Protein AF-A0A6P0RH23-F1 (afdb_monomer_lite)

pLDDT: mean 89.67, std 12.45, range [39.62, 98.75]

Secondary structure (DSSP, 8-state):
-HHHHT-TTS-HHHHHHHHHHHHHHHHHHHHHHHHTT-HHHHHHHHHHHGGG----THHHHHHHHHHHHHHHHHTTPPP-HHHHHHSHHHHHHHHHHHHHHHHHHHHTT--

Structure (mmCIF, N/CA/C/O backbone):
data_AF-A0A6P0RH23-F1
#
_entry.id   AF-A0A6P0RH23-F1
#
loop_
_atom_site.group_PDB
_atom_site.id
_atom_site.type_symbol
_atom_site.label_atom_id
_atom_site.label_alt_id
_atom_site.label_comp_id
_atom_site.label_asym_id
_atom_site.label_entity_id
_atom_site.label_seq_id
_atom_site.pdbx_PDB_ins_code
_atom_site.Cartn_x
_atom_site.Cartn_y
_atom_site.Cartn_z
_atom_site.occupancy
_atom_site.B_iso_or_equiv
_atom_site.auth_seq_id
_atom_site.auth_comp_id
_atom_site.auth_asym_id
_atom_site.auth_atom_id
_atom_site.pdbx_PDB_model_num
ATOM 1 N N . LEU A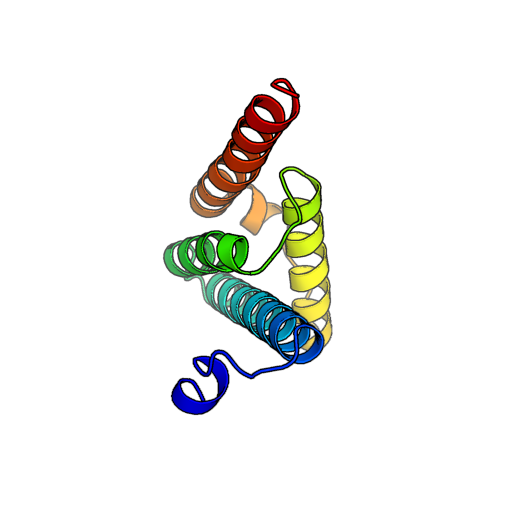 1 1 ? -23.543 -8.918 4.661 1.00 62.12 1 LEU A N 1
ATOM 2 C CA . LEU A 1 1 ? -22.345 -8.552 5.443 1.00 62.12 1 LEU A CA 1
ATOM 3 C C . LEU A 1 1 ? -22.386 -7.073 5.814 1.00 62.12 1 LEU A C 1
ATOM 5 O O . LEU A 1 1 ? -22.493 -6.788 6.993 1.00 62.12 1 LEU A O 1
ATOM 9 N N . GLU A 1 2 ? -22.467 -6.165 4.837 1.00 68.00 2 GLU A N 1
ATOM 10 C CA . GLU A 1 2 ? -22.601 -4.709 5.068 1.00 68.00 2 GLU A CA 1
ATOM 11 C C . GLU A 1 2 ? -23.734 -4.336 6.049 1.00 68.00 2 GLU A C 1
ATOM 13 O O . GLU A 1 2 ? -23.511 -3.635 7.027 1.00 68.00 2 GLU A O 1
ATOM 18 N N . ASN A 1 3 ? -24.930 -4.917 5.888 1.00 71.25 3 ASN A N 1
ATOM 19 C CA . ASN A 1 3 ? -26.062 -4.672 6.800 1.00 71.25 3 ASN A CA 1
ATOM 20 C C . ASN A 1 3 ? -25.844 -5.185 8.236 1.00 71.25 3 ASN A C 1
ATOM 22 O O . ASN A 1 3 ? -26.499 -4.712 9.158 1.00 71.25 3 ASN A O 1
ATOM 26 N N . PHE A 1 4 ? -24.977 -6.186 8.427 1.00 71.44 4 PHE A N 1
ATOM 27 C CA . PHE A 1 4 ? -24.623 -6.668 9.763 1.00 71.44 4 PHE A CA 1
ATOM 28 C C . PHE A 1 4 ? -23.658 -5.687 10.422 1.00 71.44 4 PHE A C 1
ATOM 30 O O . PHE A 1 4 ? -23.891 -5.332 11.567 1.00 71.44 4 PHE A O 1
ATOM 37 N N . LEU A 1 5 ? -22.659 -5.215 9.669 1.00 66.25 5 LEU A N 1
ATOM 38 C CA . LEU A 1 5 ? -21.573 -4.334 10.111 1.00 66.25 5 LEU A CA 1
ATOM 39 C C . LEU A 1 5 ? -22.020 -2.884 10.367 1.00 66.25 5 LEU A C 1
ATOM 41 O O . LEU A 1 5 ? -21.484 -2.209 11.239 1.00 66.25 5 LEU A O 1
ATOM 45 N N . ALA A 1 6 ? -23.088 -2.438 9.702 1.00 72.12 6 ALA A N 1
ATOM 46 C CA . ALA A 1 6 ? -23.698 -1.125 9.919 1.00 72.12 6 ALA A CA 1
ATOM 47 C C . ALA A 1 6 ? -24.500 -1.003 11.232 1.00 72.12 6 ALA A C 1
ATOM 49 O O . ALA A 1 6 ? -25.051 0.062 11.524 1.00 72.12 6 ALA A O 1
ATOM 50 N N . ARG A 1 7 ? -24.628 -2.081 12.017 1.00 79.06 7 ARG A N 1
ATOM 51 C CA . ARG A 1 7 ? -25.413 -2.042 13.250 1.00 79.06 7 ARG A CA 1
ATOM 52 C C . ARG A 1 7 ? -24.656 -1.313 14.374 1.00 79.06 7 ARG A C 1
ATOM 54 O O . ARG A 1 7 ? -23.510 -1.658 14.666 1.00 79.06 7 ARG A O 1
ATOM 61 N N . PRO A 1 8 ? -25.300 -0.363 15.077 1.00 74.00 8 PRO A N 1
ATOM 62 C CA . PRO A 1 8 ? -24.646 0.415 16.131 1.00 74.00 8 PRO A CA 1
ATOM 63 C C . PRO A 1 8 ? -24.297 -0.414 17.379 1.00 74.00 8 PRO A C 1
ATOM 65 O O . PRO A 1 8 ? -23.467 0.013 18.177 1.00 74.00 8 PRO A O 1
ATOM 68 N N . ASP A 1 9 ? -24.895 -1.597 17.552 1.00 84.25 9 ASP A N 1
ATOM 69 C CA . ASP A 1 9 ? -24.680 -2.491 18.697 1.00 84.25 9 ASP A CA 1
ATOM 70 C C . ASP A 1 9 ? -23.509 -3.470 18.520 1.00 84.25 9 ASP A C 1
ATOM 72 O O . ASP A 1 9 ? -23.280 -4.331 19.371 1.00 84.25 9 ASP A O 1
ATOM 76 N N . ILE A 1 10 ? -22.734 -3.344 17.439 1.00 81.31 10 ILE A N 1
ATOM 77 C CA . ILE A 1 10 ? -21.552 -4.181 17.246 1.00 81.31 10 ILE A CA 1
ATOM 78 C C . ILE A 1 10 ? -20.473 -3.837 18.285 1.00 81.31 10 ILE A C 1
ATOM 80 O O . ILE A 1 10 ? -20.181 -2.656 18.502 1.00 81.31 10 ILE A O 1
ATOM 84 N N . PRO A 1 11 ? -19.834 -4.841 18.914 1.00 88.56 11 PRO A N 1
ATOM 85 C CA . PRO A 1 11 ? -18.700 -4.607 19.796 1.00 88.56 11 PRO A CA 1
ATOM 86 C C . PRO A 1 11 ? -17.531 -3.943 19.066 1.00 88.56 11 PRO A C 1
ATOM 88 O O . PRO A 1 11 ? -17.184 -4.329 17.953 1.00 88.56 11 PRO A O 1
ATOM 91 N N . GLU A 1 12 ? -16.845 -3.020 19.735 1.00 86.00 12 GLU A N 1
ATOM 92 C CA . GLU A 1 12 ? -15.707 -2.282 19.168 1.00 86.00 12 GLU A CA 1
ATOM 93 C C . GLU A 1 12 ? -14.621 -3.190 18.573 1.00 86.00 12 GLU A C 1
ATOM 95 O O . GLU A 1 12 ? -14.114 -2.947 17.484 1.00 86.00 12 GLU A O 1
ATOM 100 N N . LYS A 1 13 ? -14.337 -4.314 19.235 1.00 88.31 13 LYS A N 1
ATOM 101 C CA . LYS A 1 13 ? -13.379 -5.309 18.744 1.00 88.31 13 LYS A CA 1
ATOM 102 C C . LYS A 1 13 ? -13.753 -5.880 17.369 1.00 88.31 13 LYS A C 1
ATOM 104 O O . LYS A 1 13 ? -12.871 -6.192 16.581 1.00 88.31 13 LYS A O 1
ATOM 109 N N . ILE A 1 14 ? -15.044 -6.041 17.082 1.00 88.19 14 ILE A N 1
ATOM 110 C CA . ILE A 1 14 ? -15.513 -6.545 15.785 1.00 88.19 14 ILE A CA 1
ATOM 111 C C . ILE A 1 14 ? -15.349 -5.472 14.702 1.00 88.19 14 ILE A C 1
ATOM 113 O O . ILE A 1 14 ? -14.952 -5.820 13.595 1.00 88.19 14 ILE A O 1
ATOM 117 N N . ARG A 1 15 ? -15.565 -4.188 15.027 1.00 85.38 15 ARG A N 1
ATOM 118 C CA . ARG A 1 15 ? -15.270 -3.074 14.107 1.00 85.38 15 ARG A CA 1
ATOM 119 C C . ARG A 1 15 ? -13.786 -3.004 13.755 1.00 85.38 15 ARG A C 1
ATOM 121 O O . ARG A 1 15 ? -13.448 -2.917 12.585 1.00 85.38 15 ARG A O 1
ATOM 128 N N . GLN A 1 16 ? -12.904 -3.146 14.741 1.00 89.00 16 GLN A N 1
ATOM 129 C CA . GLN A 1 16 ? -11.455 -3.159 14.504 1.00 89.00 16 GLN A CA 1
ATOM 130 C C . GLN A 1 16 ? -11.026 -4.316 13.591 1.00 89.00 16 GLN A C 1
ATOM 132 O O . GLN A 1 16 ? -10.219 -4.126 12.686 1.00 89.00 16 GLN A O 1
ATOM 137 N N . ILE A 1 17 ? -11.600 -5.509 13.790 1.00 91.06 17 ILE A N 1
ATOM 138 C CA . ILE A 1 17 ? -11.356 -6.663 12.911 1.00 91.06 17 ILE A CA 1
ATOM 139 C C . ILE A 1 17 ? -11.857 -6.378 11.489 1.00 91.06 17 ILE A C 1
ATOM 141 O O . ILE A 1 17 ? -11.189 -6.724 10.519 1.00 91.06 17 ILE A O 1
ATOM 145 N N . GLU A 1 18 ? -13.027 -5.756 11.344 1.00 90.56 18 GLU A N 1
ATOM 146 C CA . GLU A 1 18 ? -13.548 -5.362 10.036 1.00 90.56 18 GLU A CA 1
ATOM 147 C C . GLU A 1 18 ? -12.624 -4.365 9.329 1.00 90.56 18 GLU A C 1
ATOM 149 O O . GLU A 1 18 ? -12.291 -4.580 8.163 1.00 90.56 18 GLU A O 1
ATOM 154 N N . GLU A 1 19 ? -12.205 -3.300 10.014 1.00 91.88 19 GLU A N 1
ATOM 155 C CA . GLU A 1 19 ? -11.274 -2.303 9.479 1.00 91.88 19 GLU A CA 1
ATOM 156 C C . GLU A 1 19 ? -9.971 -2.969 9.027 1.00 91.88 19 GLU A C 1
ATOM 158 O O . GLU A 1 19 ? -9.528 -2.754 7.900 1.00 91.88 19 GLU A O 1
ATOM 163 N N . GLU A 1 20 ? -9.416 -3.871 9.840 1.00 93.56 20 GLU A N 1
ATOM 164 C CA . GLU A 1 20 ? -8.211 -4.625 9.495 1.00 93.56 20 GLU A CA 1
ATOM 165 C C . GLU A 1 20 ? -8.412 -5.506 8.250 1.00 93.56 20 GLU A C 1
ATOM 167 O O . GLU A 1 20 ? -7.550 -5.533 7.363 1.00 93.56 20 GLU A O 1
ATOM 172 N N . ILE A 1 21 ? -9.549 -6.202 8.143 1.00 94.69 21 ILE A N 1
ATOM 173 C CA . ILE A 1 21 ? -9.884 -7.028 6.974 1.00 94.69 21 ILE A CA 1
ATOM 174 C C . ILE A 1 21 ? -10.034 -6.156 5.725 1.00 94.69 21 ILE A C 1
ATOM 176 O O . ILE A 1 21 ? -9.476 -6.494 4.676 1.00 94.69 21 ILE A O 1
ATOM 180 N N . ARG A 1 22 ? -10.767 -5.039 5.811 1.00 95.75 22 ARG A N 1
ATOM 181 C CA . ARG A 1 22 ? -10.972 -4.116 4.683 1.00 95.75 22 ARG A CA 1
ATOM 182 C C . ARG A 1 22 ? -9.652 -3.507 4.236 1.00 95.75 22 ARG A C 1
ATOM 184 O O . ARG A 1 22 ? -9.356 -3.524 3.042 1.00 95.75 22 ARG A O 1
ATOM 191 N N . TYR A 1 23 ? -8.830 -3.066 5.183 1.00 97.31 23 TYR A N 1
ATOM 192 C CA . TYR A 1 23 ? -7.496 -2.545 4.922 1.00 97.31 23 TYR A CA 1
ATOM 193 C C . TYR A 1 23 ? -6.642 -3.551 4.140 1.00 97.31 23 TYR A C 1
ATOM 195 O O . TYR A 1 23 ? -6.200 -3.253 3.030 1.00 97.31 23 TYR A O 1
ATOM 203 N N . HIS A 1 24 ? -6.467 -4.772 4.656 1.00 97.50 24 HIS A N 1
ATOM 204 C CA . HIS A 1 24 ? -5.648 -5.791 3.990 1.00 97.50 24 HIS A CA 1
ATOM 205 C C . HIS A 1 24 ? -6.226 -6.232 2.641 1.00 97.50 24 HIS A C 1
ATOM 207 O O . HIS A 1 24 ? -5.465 -6.474 1.702 1.00 97.50 24 HIS A O 1
ATOM 213 N N . THR A 1 25 ? -7.555 -6.293 2.514 1.00 98.12 25 THR A N 1
ATOM 214 C CA . THR A 1 25 ? -8.226 -6.603 1.244 1.00 98.12 25 THR A CA 1
ATOM 215 C C . THR A 1 25 ? -7.902 -5.547 0.191 1.00 98.12 25 THR A C 1
ATOM 217 O O . THR A 1 25 ? -7.5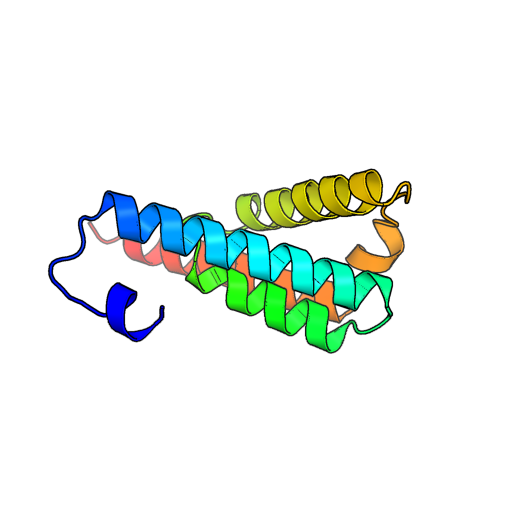03 -5.893 -0.920 1.00 98.12 25 THR A O 1
ATOM 220 N N . LEU A 1 26 ? -7.995 -4.261 0.539 1.00 98.62 26 LEU A N 1
ATOM 221 C CA . LEU A 1 26 ? -7.657 -3.164 -0.370 1.00 98.62 26 LEU A CA 1
ATOM 222 C C . LEU A 1 26 ? -6.183 -3.199 -0.783 1.00 98.62 26 LEU A C 1
ATOM 224 O O . LEU A 1 26 ? -5.885 -2.997 -1.958 1.00 98.62 26 LEU A O 1
ATOM 228 N N . LEU A 1 27 ? -5.262 -3.526 0.132 1.00 98.50 27 LEU A N 1
ATOM 229 C CA . LEU A 1 27 ? -3.850 -3.691 -0.227 1.00 98.50 27 LEU A CA 1
ATOM 230 C C . LEU A 1 27 ? -3.628 -4.857 -1.190 1.00 98.50 27 LEU A C 1
ATOM 232 O O . LEU A 1 27 ? -2.830 -4.738 -2.119 1.00 98.50 27 LEU A O 1
ATOM 236 N N . TRP A 1 28 ? -4.325 -5.974 -0.986 1.00 98.38 28 TRP A N 1
ATOM 237 C CA . TRP A 1 28 ? -4.237 -7.121 -1.882 1.00 98.38 28 TRP A CA 1
ATOM 238 C C . TRP A 1 28 ? -4.749 -6.778 -3.286 1.00 98.38 28 TRP A C 1
ATOM 240 O O . TRP A 1 28 ? -4.081 -7.092 -4.274 1.00 98.38 28 TRP A O 1
ATOM 250 N N . ILE A 1 29 ? -5.881 -6.069 -3.388 1.00 98.56 29 ILE A N 1
ATOM 251 C CA . ILE A 1 29 ? -6.421 -5.604 -4.674 1.00 98.56 29 ILE A CA 1
ATOM 252 C C . ILE A 1 29 ? -5.465 -4.597 -5.324 1.00 98.56 29 ILE A C 1
ATOM 254 O O . ILE A 1 29 ? -5.161 -4.728 -6.509 1.00 98.56 29 ILE A O 1
ATOM 258 N N . ALA A 1 30 ? -4.937 -3.636 -4.560 1.00 98.56 30 ALA A N 1
ATOM 259 C CA . ALA A 1 30 ? -3.989 -2.645 -5.060 1.00 98.56 30 ALA A CA 1
ATOM 260 C C . ALA A 1 30 ? -2.726 -3.300 -5.637 1.00 98.56 30 ALA A C 1
ATOM 262 O O . ALA A 1 30 ? -2.279 -2.944 -6.728 1.00 98.56 30 ALA A O 1
ATOM 263 N N . TRP A 1 31 ? -2.173 -4.286 -4.929 1.00 98.25 31 TRP A N 1
ATOM 264 C CA . TRP A 1 31 ? -1.031 -5.052 -5.409 1.00 98.25 31 TRP A CA 1
ATOM 265 C C . TRP A 1 31 ? -1.372 -5.872 -6.659 1.00 98.25 31 TRP A C 1
ATOM 267 O O . TRP A 1 31 ? -0.595 -5.889 -7.609 1.00 98.25 31 TRP A O 1
ATOM 277 N N . SER A 1 32 ? -2.540 -6.519 -6.694 1.00 97.94 32 SER A N 1
ATOM 278 C CA . SER A 1 32 ? -2.991 -7.286 -7.862 1.00 97.94 32 SER A CA 1
ATOM 279 C C . SER A 1 32 ? -3.158 -6.397 -9.103 1.00 97.94 32 SER A C 1
ATOM 281 O O . SER A 1 32 ? -2.754 -6.777 -10.206 1.00 97.94 32 SER A O 1
ATOM 283 N N . ALA A 1 33 ? -3.691 -5.186 -8.915 1.00 98.31 33 ALA A N 1
ATOM 284 C CA . ALA A 1 33 ? -3.809 -4.170 -9.953 1.00 98.31 33 ALA A CA 1
ATOM 285 C C . ALA A 1 33 ? -2.427 -3.753 -10.475 1.00 98.31 33 ALA A C 1
ATOM 287 O O . ALA A 1 33 ? -2.193 -3.823 -11.680 1.00 98.31 33 ALA A O 1
ATOM 288 N N . TYR A 1 34 ? -1.488 -3.432 -9.577 1.00 97.94 34 TYR A N 1
ATOM 289 C CA . TYR A 1 34 ? -0.092 -3.168 -9.932 1.00 97.94 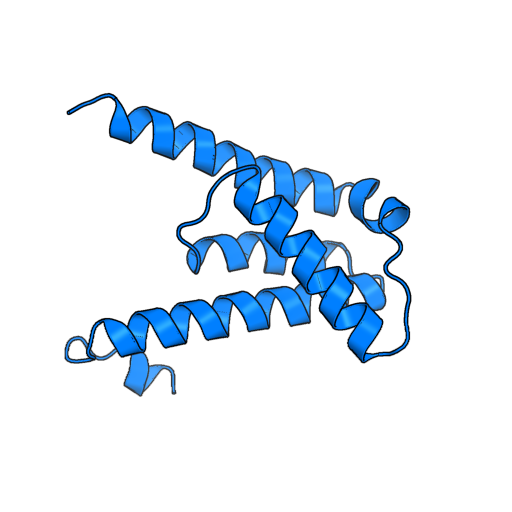34 TYR A CA 1
ATOM 290 C C . TYR A 1 34 ? 0.528 -4.312 -10.747 1.00 97.94 34 TYR A C 1
ATOM 292 O O . TYR A 1 34 ? 1.059 -4.070 -11.829 1.00 97.94 34 TYR A O 1
ATOM 300 N N . ASN A 1 35 ? 0.407 -5.554 -10.267 1.00 96.12 35 ASN A N 1
ATOM 301 C CA . ASN A 1 35 ? 0.991 -6.729 -10.920 1.00 96.12 35 ASN A CA 1
ATOM 302 C C . ASN A 1 35 ? 0.424 -6.964 -12.327 1.00 96.12 35 ASN A C 1
ATOM 304 O O . ASN A 1 35 ? 1.060 -7.586 -13.169 1.00 96.12 35 ASN A O 1
ATOM 308 N N . SER A 1 36 ? -0.781 -6.453 -12.578 1.00 96.31 36 SER A N 1
ATOM 309 C CA . SER A 1 36 ? -1.471 -6.537 -13.864 1.00 96.31 36 SER A CA 1
ATOM 310 C C . SER A 1 36 ? -1.299 -5.275 -14.727 1.00 96.31 36 SER A C 1
ATOM 312 O O . SER A 1 36 ? -1.936 -5.171 -15.770 1.00 96.31 36 SER A O 1
ATOM 314 N N . GLY A 1 37 ? -0.483 -4.301 -14.301 1.00 96.56 37 GLY A N 1
ATOM 315 C CA . GLY A 1 37 ? -0.229 -3.044 -15.022 1.00 96.56 37 GLY A CA 1
ATOM 316 C C . GLY A 1 37 ? -1.282 -1.941 -14.829 1.00 96.56 37 GLY A C 1
ATOM 317 O O . GLY A 1 37 ? -1.197 -0.891 -15.463 1.00 96.56 37 GLY A O 1
ATOM 318 N N . HIS A 1 38 ? -2.254 -2.136 -13.938 1.00 98.25 38 HIS A N 1
ATOM 319 C CA . HIS A 1 38 ? -3.356 -1.208 -13.659 1.00 98.25 38 HIS A CA 1
ATOM 320 C C . HIS A 1 38 ? -2.975 -0.217 -12.543 1.00 98.25 38 HIS A C 1
ATOM 322 O O . HIS A 1 38 ? -3.437 -0.293 -11.401 1.00 98.25 38 HIS A O 1
ATOM 328 N N . PHE A 1 39 ? -2.061 0.710 -12.849 1.00 97.69 39 PHE A N 1
ATOM 329 C CA . PHE A 1 39 ? -1.510 1.644 -11.856 1.00 97.69 39 PHE A CA 1
ATOM 330 C C . PHE A 1 39 ? -2.544 2.649 -11.317 1.00 97.69 39 PHE A C 1
ATOM 332 O O . PHE A 1 39 ? -2.452 3.070 -10.159 1.00 97.69 39 PHE A O 1
ATOM 339 N N . THR A 1 40 ? -3.538 3.038 -12.124 1.00 98.38 40 THR A N 1
ATOM 340 C CA . THR A 1 40 ? -4.579 3.988 -11.691 1.00 98.38 40 THR A CA 1
ATOM 341 C C . THR A 1 40 ? -5.448 3.378 -10.593 1.00 98.38 40 THR A C 1
ATOM 343 O O . THR A 1 40 ? -5.720 4.027 -9.581 1.00 98.38 40 THR A O 1
ATOM 346 N N . GLU A 1 41 ? -5.813 2.114 -10.761 1.00 98.56 41 GLU A N 1
ATOM 347 C CA . GLU A 1 41 ? -6.566 1.300 -9.819 1.00 98.56 41 GLU A CA 1
ATOM 348 C C . GLU A 1 41 ? -5.735 1.020 -8.567 1.00 98.56 41 GLU A C 1
ATOM 350 O O . GLU A 1 41 ? -6.233 1.214 -7.459 1.00 98.56 41 GLU A O 1
ATOM 355 N N . MET A 1 42 ? -4.446 0.675 -8.718 1.00 98.56 42 MET A N 1
ATOM 356 C CA . MET A 1 42 ? -3.519 0.559 -7.583 1.00 98.56 42 MET A CA 1
ATOM 357 C C . MET A 1 42 ? -3.585 1.814 -6.705 1.00 98.56 42 MET A C 1
ATOM 359 O O . MET A 1 42 ? -3.786 1.709 -5.496 1.00 98.56 42 MET A O 1
ATOM 363 N N . LYS A 1 43 ? -3.453 3.007 -7.297 1.00 98.56 43 LYS A N 1
ATOM 364 C CA . LYS A 1 43 ? -3.554 4.263 -6.544 1.00 98.56 43 LYS A CA 1
ATOM 365 C C . LYS A 1 43 ? -4.901 4.397 -5.845 1.00 98.56 43 LYS A C 1
ATOM 367 O O . LYS A 1 43 ? -4.904 4.729 -4.665 1.00 98.56 43 LYS A O 1
ATOM 372 N N . ALA A 1 44 ? -6.011 4.164 -6.545 1.00 98.62 44 ALA A N 1
ATOM 373 C CA . ALA A 1 44 ? -7.345 4.317 -5.968 1.00 98.62 44 ALA A CA 1
ATOM 374 C C . ALA A 1 44 ? -7.518 3.451 -4.708 1.00 98.62 44 ALA A C 1
ATOM 376 O O . ALA A 1 44 ? -7.896 3.969 -3.659 1.00 98.62 44 ALA A O 1
ATOM 377 N N . TYR A 1 45 ? -7.129 2.175 -4.771 1.00 98.75 45 TYR A N 1
ATOM 378 C CA . TYR A 1 45 ? -7.238 1.257 -3.636 1.00 98.75 45 TYR A CA 1
ATOM 379 C C . TYR A 1 45 ? -6.262 1.572 -2.495 1.00 98.75 45 TYR A C 1
ATOM 381 O O . TYR A 1 45 ? -6.630 1.458 -1.326 1.00 98.75 45 TYR A O 1
ATOM 389 N N . LEU A 1 46 ? -5.041 2.033 -2.796 1.00 98.38 46 LEU A N 1
ATOM 390 C CA . LEU A 1 46 ? -4.125 2.526 -1.760 1.00 98.38 46 LEU A CA 1
ATOM 391 C C . LEU A 1 46 ? -4.714 3.740 -1.034 1.00 98.38 46 LEU A C 1
ATOM 393 O O . LEU A 1 46 ? -4.689 3.802 0.192 1.00 98.38 46 LEU A O 1
ATOM 397 N N . GLN A 1 47 ? -5.283 4.692 -1.771 1.00 97.62 47 GLN A N 1
ATOM 398 C CA . GLN A 1 47 ? -5.914 5.873 -1.184 1.00 97.62 47 GLN A CA 1
ATOM 399 C C . GLN A 1 47 ? -7.154 5.513 -0.358 1.00 97.62 47 GLN A C 1
ATOM 401 O O . GLN A 1 47 ? -7.344 6.076 0.716 1.00 97.62 47 GLN A O 1
ATOM 406 N N . GLU A 1 48 ? -7.962 4.558 -0.817 1.00 97.88 48 GLU A N 1
ATOM 407 C CA . GLU A 1 48 ? -9.125 4.064 -0.079 1.00 97.88 48 GLU A CA 1
ATOM 408 C C . GLU A 1 48 ? -8.729 3.333 1.212 1.00 97.88 48 GLU A C 1
ATOM 410 O O . GLU A 1 48 ? -9.393 3.493 2.235 1.00 97.88 48 GLU A O 1
ATOM 415 N N . SER A 1 49 ? -7.605 2.602 1.206 1.00 98.00 49 SER A N 1
ATOM 416 C CA . SER A 1 49 ? -7.102 1.893 2.394 1.00 98.00 49 SER A CA 1
ATOM 417 C C . SER A 1 49 ? -6.842 2.827 3.582 1.00 98.00 49 SER A C 1
ATOM 419 O O . SER A 1 49 ? -6.974 2.412 4.731 1.00 98.00 49 SER A O 1
ATOM 421 N N . LEU A 1 50 ? -6.556 4.110 3.325 1.00 96.00 50 LEU A N 1
ATOM 422 C CA . LEU A 1 50 ? -6.326 5.119 4.365 1.00 96.00 50 LEU A CA 1
ATOM 423 C C . LEU A 1 50 ? -7.544 5.343 5.271 1.00 96.00 50 LEU A C 1
ATOM 425 O O . LEU A 1 50 ? -7.377 5.845 6.376 1.00 96.00 50 LEU A O 1
ATOM 429 N N . ASN A 1 51 ? -8.749 4.973 4.830 1.00 94.75 51 ASN A N 1
ATOM 430 C CA . ASN A 1 51 ? -9.968 5.100 5.631 1.00 94.75 51 ASN A CA 1
ATOM 431 C C . ASN A 1 51 ? -10.115 3.999 6.693 1.00 94.75 51 ASN A C 1
ATOM 433 O O . ASN A 1 51 ? -10.980 4.111 7.554 1.00 94.75 51 ASN A O 1
ATOM 437 N N . TYR A 1 52 ? -9.297 2.945 6.623 1.00 94.69 52 TYR A N 1
ATOM 438 C CA . TYR A 1 52 ? -9.413 1.745 7.457 1.00 94.69 52 TYR A CA 1
ATOM 439 C C . TYR A 1 52 ? -8.163 1.495 8.312 1.00 94.69 52 TYR A C 1
ATOM 441 O O . TYR A 1 52 ? -7.932 0.386 8.783 1.00 94.69 52 TYR A O 1
ATOM 449 N N . THR A 1 53 ? -7.318 2.512 8.489 1.00 92.12 53 THR A N 1
ATOM 450 C CA . THR A 1 53 ? -6.143 2.441 9.361 1.00 92.12 53 THR A CA 1
ATOM 451 C C . THR A 1 53 ? -5.978 3.725 10.161 1.00 92.12 53 THR A C 1
ATOM 453 O O . THR A 1 53 ? -6.272 4.819 9.684 1.00 92.12 53 THR A O 1
ATOM 456 N N . SER A 1 54 ? -5.480 3.590 11.390 1.00 88.69 54 SER A N 1
ATOM 457 C CA . SER A 1 54 ? -5.079 4.720 12.235 1.00 88.69 54 SER A CA 1
ATOM 458 C C . SER A 1 54 ? -3.610 5.116 12.042 1.00 88.69 54 SER A C 1
ATOM 460 O O . SER A 1 54 ? -3.159 6.129 12.588 1.00 88.69 54 SER A O 1
ATOM 462 N N . ASP A 1 55 ? -2.848 4.345 11.260 1.00 88.19 55 ASP A N 1
ATOM 463 C CA . ASP A 1 55 ? -1.488 4.717 10.900 1.00 88.19 55 ASP A CA 1
ATOM 464 C C . ASP A 1 55 ? -1.470 5.938 9.978 1.00 88.19 55 ASP A C 1
ATOM 466 O O . ASP A 1 55 ? -2.365 6.169 9.169 1.00 88.19 55 ASP A O 1
ATOM 470 N N . VAL A 1 56 ? -0.399 6.730 10.074 1.00 85.62 56 VAL A N 1
ATOM 471 C CA . VAL A 1 56 ? -0.237 7.947 9.271 1.00 85.62 56 VAL A CA 1
ATOM 472 C C . VAL A 1 56 ? 1.175 8.081 8.710 1.00 85.62 56 VAL A C 1
ATOM 474 O O . VAL A 1 56 ? 2.157 7.585 9.273 1.00 85.62 56 VAL A O 1
ATOM 477 N N . GLY A 1 57 ? 1.282 8.799 7.591 1.00 90.75 57 GLY A N 1
ATOM 478 C CA . GLY A 1 57 ? 2.554 9.204 7.005 1.00 90.75 57 GLY A CA 1
ATOM 479 C C . GLY A 1 57 ? 3.429 8.024 6.591 1.00 90.75 57 GLY A C 1
ATOM 480 O O . GLY A 1 57 ? 2.989 7.139 5.864 1.00 90.75 57 GLY A O 1
ATOM 481 N N . ILE A 1 58 ? 4.687 8.023 7.043 1.00 92.44 58 ILE A N 1
ATOM 482 C CA . ILE A 1 58 ? 5.682 7.011 6.651 1.00 92.44 58 ILE A CA 1
ATOM 483 C C . ILE A 1 58 ? 5.286 5.603 7.119 1.00 92.44 58 ILE A C 1
ATOM 485 O O . ILE A 1 58 ? 5.572 4.645 6.405 1.00 92.44 58 ILE A O 1
ATOM 489 N N . ARG A 1 59 ? 4.593 5.457 8.260 1.00 93.19 59 ARG A N 1
ATOM 490 C CA . ARG A 1 59 ? 4.198 4.131 8.773 1.00 93.19 59 ARG A CA 1
ATOM 491 C C . ARG A 1 59 ? 3.273 3.392 7.809 1.00 93.19 59 ARG A C 1
ATOM 493 O O . ARG A 1 59 ? 3.532 2.236 7.496 1.00 93.19 59 ARG A O 1
ATOM 500 N N . VAL A 1 60 ? 2.276 4.088 7.262 1.00 95.31 60 VAL A N 1
ATOM 501 C CA . VAL A 1 60 ? 1.373 3.518 6.248 1.00 95.31 60 VAL A CA 1
ATOM 502 C C . VAL A 1 60 ? 2.141 3.104 4.999 1.00 95.31 60 VAL A C 1
ATOM 504 O O . VAL A 1 60 ? 1.941 2.016 4.474 1.00 95.31 60 VAL A O 1
ATOM 507 N N . ILE A 1 61 ? 3.055 3.957 4.534 1.00 96.25 61 ILE A N 1
ATOM 508 C CA . ILE A 1 61 ? 3.810 3.707 3.302 1.00 96.25 61 ILE A CA 1
ATOM 509 C C . ILE A 1 61 ? 4.697 2.463 3.451 1.00 96.25 61 ILE A C 1
ATOM 511 O O . ILE A 1 61 ? 4.751 1.636 2.541 1.00 96.25 61 ILE A O 1
ATOM 515 N N . LEU A 1 62 ? 5.366 2.306 4.598 1.00 95.94 62 LEU A N 1
ATOM 516 C CA . LEU A 1 62 ? 6.140 1.101 4.905 1.00 95.94 62 LEU A CA 1
ATOM 517 C C . LEU A 1 62 ? 5.238 -0.134 4.958 1.00 95.94 62 LEU A C 1
ATOM 519 O O . LEU A 1 62 ? 5.567 -1.153 4.355 1.00 95.94 62 LEU A O 1
ATOM 523 N N . ASN A 1 63 ? 4.069 -0.020 5.591 1.00 97.00 63 ASN A N 1
ATOM 524 C CA . ASN A 1 63 ? 3.110 -1.114 5.674 1.00 97.00 63 ASN A CA 1
ATOM 525 C C . ASN A 1 63 ? 2.583 -1.553 4.291 1.00 97.00 63 ASN A C 1
ATOM 527 O O . ASN A 1 63 ? 2.459 -2.754 4.040 1.00 97.00 63 ASN A O 1
ATOM 531 N N . TRP A 1 64 ? 2.337 -0.618 3.367 1.00 97.94 64 TRP A N 1
ATOM 532 C CA . TRP A 1 64 ? 1.987 -0.941 1.978 1.00 97.94 64 TRP A CA 1
ATOM 533 C C . TRP A 1 64 ? 3.083 -1.770 1.300 1.00 97.94 64 TRP A C 1
ATOM 535 O O . TRP A 1 64 ? 2.794 -2.826 0.738 1.00 97.94 64 TRP A O 1
ATOM 545 N N . ILE A 1 65 ? 4.344 -1.331 1.392 1.00 97.38 65 ILE A N 1
ATOM 546 C CA . ILE A 1 65 ? 5.490 -2.032 0.786 1.00 97.38 65 ILE A CA 1
ATOM 547 C C . ILE A 1 65 ? 5.668 -3.426 1.402 1.00 97.38 65 ILE A C 1
ATOM 549 O O . ILE A 1 65 ? 5.877 -4.400 0.676 1.00 97.38 65 ILE A O 1
ATOM 553 N N . GLU A 1 66 ? 5.567 -3.545 2.726 1.00 97.00 66 GLU A N 1
ATOM 554 C CA . GLU A 1 66 ? 5.676 -4.826 3.427 1.00 97.00 66 GLU A CA 1
ATOM 555 C C . GLU A 1 66 ? 4.591 -5.812 2.993 1.00 97.00 66 GLU A C 1
ATOM 557 O O . GLU A 1 66 ? 4.887 -6.982 2.741 1.00 97.00 66 GLU A O 1
ATOM 562 N N . ASN A 1 67 ? 3.346 -5.353 2.858 1.00 98.00 67 ASN A N 1
ATOM 563 C CA . ASN A 1 67 ? 2.249 -6.187 2.378 1.00 98.00 67 ASN A CA 1
ATOM 564 C C . ASN A 1 67 ? 2.428 -6.581 0.909 1.00 98.00 67 ASN A C 1
ATOM 566 O O . ASN A 1 67 ? 2.324 -7.760 0.585 1.00 98.00 67 ASN A O 1
ATOM 570 N N . PHE A 1 68 ? 2.806 -5.652 0.030 1.00 98.00 68 PHE A N 1
ATOM 571 C CA . PHE A 1 68 ? 3.080 -5.965 -1.378 1.00 98.00 68 PHE A CA 1
ATOM 572 C C . PHE A 1 68 ? 4.216 -6.994 -1.519 1.00 98.00 68 PHE A C 1
ATOM 574 O O . PHE A 1 68 ? 4.149 -7.901 -2.354 1.00 98.00 68 PHE A O 1
ATOM 581 N N . LYS A 1 69 ? 5.241 -6.915 -0.660 1.00 97.31 69 LYS A N 1
ATOM 582 C CA . LYS A 1 69 ? 6.318 -7.911 -0.590 1.00 97.31 69 LYS A CA 1
ATOM 583 C C . LYS A 1 69 ? 5.807 -9.280 -0.128 1.00 97.31 69 LYS A C 1
ATOM 585 O O . LYS A 1 69 ? 6.214 -10.296 -0.681 1.00 97.31 69 LYS A O 1
ATOM 590 N N . LYS A 1 70 ? 4.910 -9.327 0.862 1.00 97.62 70 LYS A N 1
ATOM 591 C CA . LYS A 1 70 ? 4.275 -10.581 1.307 1.00 97.62 70 LYS A CA 1
ATOM 592 C C . LYS A 1 70 ? 3.410 -11.195 0.204 1.00 97.62 70 LYS A C 1
ATOM 594 O O . LYS A 1 70 ? 3.484 -12.400 -0.015 1.00 97.62 70 LYS A O 1
ATOM 599 N N . PHE A 1 71 ? 2.624 -10.385 -0.503 1.00 97.38 71 PHE A N 1
ATOM 600 C CA . PHE A 1 71 ? 1.726 -10.865 -1.556 1.00 97.38 71 PHE A CA 1
ATOM 601 C C . PHE A 1 71 ? 2.481 -11.401 -2.776 1.00 97.38 71 PHE A C 1
ATOM 603 O O . PHE A 1 71 ? 2.163 -12.491 -3.248 1.00 97.38 71 PHE A O 1
ATOM 610 N N . SER A 1 72 ? 3.515 -10.687 -3.231 1.00 96.31 72 SER A N 1
ATOM 611 C CA . SER A 1 72 ? 4.408 -11.159 -4.302 1.00 96.31 72 SER A CA 1
ATOM 612 C C . SER A 1 72 ? 5.105 -12.465 -3.933 1.00 96.31 72 SER A C 1
ATOM 614 O O . SER A 1 72 ? 5.011 -13.435 -4.683 1.00 96.31 72 SER A O 1
ATOM 616 N N . LEU A 1 73 ? 5.687 -12.548 -2.731 1.00 96.38 73 LEU A N 1
ATOM 617 C CA . LEU A 1 73 ? 6.301 -13.785 -2.246 1.00 96.38 73 LEU A CA 1
ATOM 618 C C . LEU A 1 73 ? 5.296 -14.948 -2.207 1.00 96.38 73 LEU A C 1
ATOM 620 O O . LEU A 1 73 ? 5.638 -16.064 -2.589 1.00 96.38 73 LEU A O 1
ATOM 624 N N . GLY A 1 74 ? 4.050 -14.685 -1.802 1.00 95.06 74 GLY A N 1
ATOM 625 C CA . GLY A 1 74 ? 2.969 -15.673 -1.803 1.00 95.06 74 GLY A CA 1
ATOM 626 C C . GLY A 1 74 ? 2.612 -16.224 -3.191 1.00 95.06 74 GLY A C 1
ATOM 627 O O . GLY A 1 74 ? 2.084 -17.33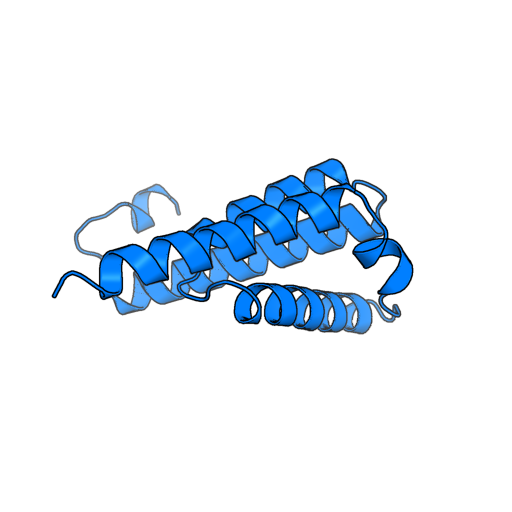0 -3.276 1.00 95.06 74 GLY A O 1
ATOM 628 N N . LYS A 1 75 ? 2.928 -15.501 -4.274 1.00 93.12 75 LYS A N 1
ATOM 629 C CA . LYS A 1 75 ? 2.810 -15.978 -5.665 1.00 93.12 75 LYS A CA 1
ATOM 630 C C . LYS A 1 75 ? 4.121 -16.514 -6.256 1.00 93.12 75 LYS A C 1
ATOM 632 O O . LYS A 1 75 ? 4.133 -16.923 -7.412 1.00 93.12 75 LYS A O 1
ATOM 637 N N . GLY A 1 76 ? 5.210 -16.542 -5.486 1.00 94.44 76 GLY A N 1
ATOM 638 C CA . GLY A 1 76 ? 6.535 -16.917 -5.990 1.00 94.44 76 GLY A CA 1
ATOM 639 C C . GLY A 1 76 ? 7.189 -15.839 -6.861 1.00 94.44 76 GLY A C 1
ATOM 640 O O . GLY A 1 76 ? 8.102 -16.137 -7.626 1.00 94.44 76 GLY A O 1
ATOM 641 N N . GLU A 1 77 ? 6.728 -14.594 -6.750 1.00 92.88 77 GLU A N 1
ATOM 642 C CA . GLU A 1 77 ? 7.225 -13.439 -7.497 1.00 92.88 77 GLU A CA 1
ATOM 643 C C . GLU A 1 77 ? 8.117 -12.558 -6.605 1.00 92.88 77 GLU A C 1
ATOM 645 O O . GLU A 1 77 ? 8.026 -12.574 -5.374 1.00 92.88 77 GLU A O 1
ATOM 650 N N . ILE A 1 78 ? 8.972 -11.743 -7.228 1.00 92.88 78 ILE A N 1
ATOM 651 C CA . ILE A 1 78 ? 9.755 -10.709 -6.540 1.00 92.88 78 ILE A CA 1
ATOM 652 C C . ILE A 1 78 ? 9.100 -9.359 -6.816 1.00 92.88 78 ILE A C 1
ATOM 654 O O . ILE A 1 78 ? 8.876 -9.002 -7.970 1.00 92.88 78 ILE A O 1
ATOM 658 N N . LEU A 1 79 ? 8.821 -8.590 -5.761 1.00 94.62 79 LEU A N 1
ATOM 659 C CA . LEU A 1 79 ? 8.312 -7.231 -5.909 1.00 94.62 79 LEU A CA 1
ATOM 660 C C . LEU A 1 79 ? 9.354 -6.328 -6.585 1.00 94.62 79 LEU A C 1
ATOM 662 O O . LEU A 1 79 ? 10.402 -6.052 -5.996 1.00 94.62 79 LEU A O 1
ATOM 666 N N . ASP A 1 80 ? 9.034 -5.796 -7.763 1.00 94.88 80 ASP A N 1
ATOM 667 C CA . ASP A 1 80 ? 9.815 -4.726 -8.383 1.00 94.88 80 ASP A CA 1
ATOM 668 C C . ASP A 1 80 ? 9.480 -3.381 -7.716 1.00 94.88 80 ASP A C 1
ATOM 670 O O . ASP A 1 80 ? 8.602 -2.611 -8.123 1.00 94.88 80 ASP A O 1
ATOM 674 N N . THR A 1 81 ? 10.203 -3.105 -6.632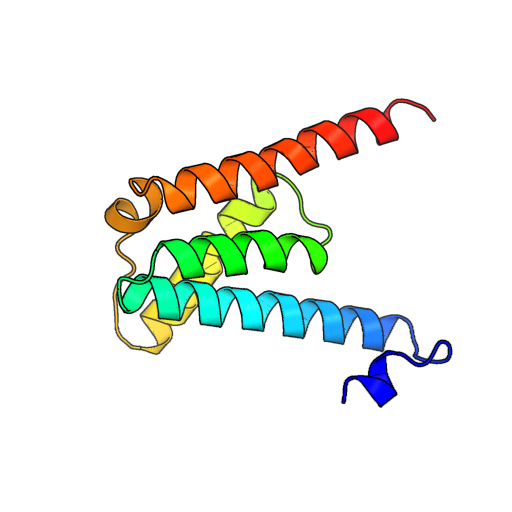 1.00 92.19 81 THR A N 1
ATOM 675 C CA . THR A 1 81 ? 10.066 -1.868 -5.861 1.00 92.19 81 THR A CA 1
ATOM 676 C C . THR A 1 81 ? 10.426 -0.631 -6.676 1.00 92.19 81 THR A C 1
ATOM 678 O O . THR A 1 81 ? 9.870 0.439 -6.420 1.00 92.19 81 THR A O 1
ATOM 681 N N . TYR A 1 82 ? 11.311 -0.746 -7.669 1.00 94.25 82 TYR A N 1
ATOM 682 C CA . TYR A 1 82 ? 11.682 0.375 -8.528 1.00 94.25 82 TYR A CA 1
ATOM 683 C C . TYR A 1 82 ? 10.512 0.775 -9.431 1.00 94.25 82 TYR A C 1
ATOM 685 O O . TYR A 1 82 ? 10.145 1.952 -9.478 1.00 94.25 82 TYR A O 1
ATOM 693 N N . SER A 1 83 ? 9.867 -0.196 -10.079 1.00 93.06 83 SER A N 1
ATOM 694 C CA . SER A 1 83 ? 8.690 0.037 -10.924 1.00 93.06 83 SER A CA 1
ATOM 695 C C . SER A 1 83 ? 7.543 0.700 -10.150 1.00 93.06 83 SER A C 1
ATOM 697 O O . SER A 1 83 ? 7.029 1.740 -10.569 1.00 93.06 83 SER A O 1
ATOM 699 N N . ILE A 1 84 ? 7.215 0.203 -8.950 1.00 94.00 84 ILE A N 1
ATOM 700 C CA . ILE A 1 84 ? 6.190 0.833 -8.098 1.00 94.00 84 ILE A CA 1
ATOM 701 C C . ILE A 1 84 ? 6.578 2.262 -7.741 1.00 94.00 84 ILE A C 1
ATOM 703 O O . ILE A 1 84 ? 5.814 3.197 -7.987 1.00 94.00 84 ILE A O 1
ATOM 707 N N . THR A 1 85 ? 7.758 2.441 -7.143 1.00 94.19 85 THR A N 1
ATOM 708 C CA . THR A 1 85 ? 8.128 3.721 -6.523 1.00 94.19 85 THR A CA 1
ATOM 709 C C . THR A 1 85 ? 8.413 4.824 -7.541 1.00 94.19 85 THR A C 1
ATOM 711 O O . THR A 1 85 ? 8.287 6.013 -7.225 1.00 94.19 85 THR A O 1
ATOM 714 N N . SER A 1 86 ? 8.748 4.449 -8.776 1.00 95.00 86 SER A N 1
ATOM 715 C CA . SER A 1 86 ? 8.947 5.381 -9.883 1.00 95.00 86 SER A CA 1
ATOM 716 C C . SER A 1 86 ? 7.635 5.872 -10.512 1.00 95.00 86 SER A C 1
ATOM 718 O O . SER A 1 86 ? 7.623 7.002 -11.020 1.00 95.00 86 SER A O 1
ATOM 720 N N . SER A 1 87 ? 6.536 5.112 -10.404 1.00 97.38 87 SER A N 1
ATOM 721 C CA . SER A 1 87 ? 5.225 5.467 -10.972 1.00 97.38 87 SER A CA 1
ATOM 722 C C . SER A 1 87 ? 4.657 6.780 -10.411 1.00 97.38 87 SER A C 1
ATOM 724 O O . SER A 1 87 ? 4.895 7.167 -9.257 1.00 97.38 87 SER A O 1
ATOM 726 N N . ILE A 1 88 ? 3.903 7.512 -11.238 1.00 98.00 88 ILE A N 1
ATOM 727 C CA . ILE A 1 88 ? 3.272 8.769 -10.810 1.00 98.00 88 ILE A CA 1
ATOM 728 C C . ILE A 1 88 ? 2.114 8.500 -9.844 1.00 98.00 88 ILE A C 1
ATOM 730 O O . ILE A 1 88 ? 1.890 9.273 -8.912 1.00 98.00 88 ILE A O 1
ATOM 734 N N . GLU A 1 89 ? 1.439 7.374 -10.020 1.00 98.62 89 GLU A N 1
ATOM 735 C CA . GLU A 1 89 ? 0.321 6.874 -9.235 1.00 98.62 89 GLU A CA 1
ATOM 736 C C . GLU A 1 89 ? 0.736 6.594 -7.792 1.00 98.62 89 GLU A C 1
ATOM 738 O O . GLU A 1 89 ? 0.112 7.102 -6.857 1.00 98.62 89 GLU A O 1
ATOM 743 N N . TRP A 1 90 ? 1.855 5.893 -7.600 1.00 97.94 90 TRP A N 1
ATOM 744 C CA . TRP A 1 90 ? 2.434 5.677 -6.277 1.00 97.94 90 TRP A CA 1
ATOM 745 C C . TRP A 1 90 ? 2.811 6.994 -5.592 1.00 97.94 90 TRP A C 1
ATOM 747 O O . TRP A 1 90 ? 2.460 7.236 -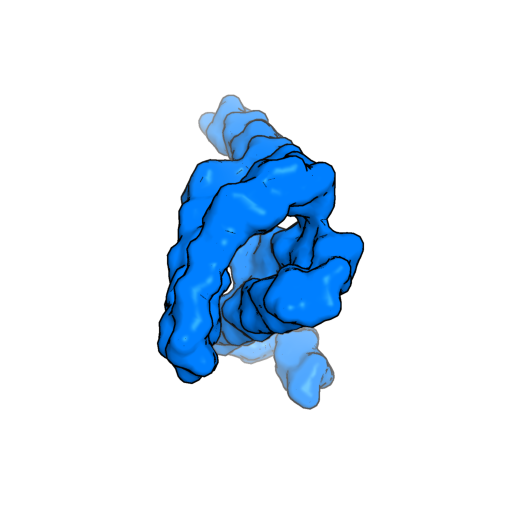4.434 1.00 97.94 90 TRP A O 1
ATOM 757 N N . LYS A 1 91 ? 3.466 7.905 -6.322 1.00 97.81 91 LYS A N 1
ATOM 758 C CA . LYS A 1 91 ? 3.822 9.237 -5.803 1.00 97.81 91 LYS A CA 1
ATOM 759 C C . LYS A 1 91 ? 2.581 10.043 -5.405 1.00 97.81 91 LYS A C 1
ATOM 761 O O . LYS A 1 91 ? 2.634 10.804 -4.441 1.00 97.81 91 LYS A O 1
ATOM 766 N N . GLN A 1 92 ? 1.466 9.909 -6.124 1.00 97.75 92 GLN A N 1
ATOM 767 C CA . GLN A 1 92 ? 0.193 10.539 -5.761 1.00 97.75 92 GLN A CA 1
ATOM 768 C C . GLN A 1 92 ? -0.403 9.930 -4.482 1.00 97.75 92 GLN A C 1
ATOM 770 O O . GLN A 1 92 ? -0.788 10.689 -3.591 1.00 97.75 92 GLN A O 1
ATOM 775 N N . ALA A 1 93 ? -0.410 8.600 -4.350 1.00 97.50 93 ALA A N 1
ATOM 776 C CA . ALA A 1 93 ? -0.891 7.919 -3.146 1.00 97.50 93 ALA A CA 1
ATOM 777 C C . ALA A 1 93 ? -0.077 8.317 -1.899 1.00 97.50 93 ALA A C 1
ATOM 779 O O . ALA A 1 93 ? -0.649 8.718 -0.882 1.00 97.50 93 ALA A O 1
ATOM 780 N N . ILE A 1 94 ? 1.259 8.332 -2.005 1.00 96.25 94 ILE A N 1
ATOM 781 C CA . ILE A 1 94 ? 2.154 8.782 -0.926 1.00 96.25 94 ILE A CA 1
ATOM 782 C C . ILE A 1 94 ? 1.857 10.223 -0.505 1.00 96.25 94 ILE A C 1
ATOM 784 O O . ILE A 1 94 ? 1.813 10.517 0.689 1.00 96.25 94 ILE A O 1
ATOM 788 N N . ARG A 1 95 ? 1.637 11.142 -1.455 1.00 95.62 95 ARG A N 1
ATOM 789 C CA . ARG A 1 95 ? 1.326 12.543 -1.120 1.00 95.62 95 ARG A CA 1
ATOM 790 C C . ARG A 1 95 ? 0.071 12.654 -0.257 1.00 95.62 95 ARG A C 1
ATOM 792 O O . ARG A 1 95 ? 0.057 13.464 0.666 1.00 95.62 95 ARG A O 1
ATOM 799 N N . GLN A 1 96 ? -0.956 11.846 -0.518 1.00 93.75 96 GLN A N 1
ATOM 800 C CA . GLN A 1 96 ? -2.157 11.828 0.317 1.00 93.75 96 GLN A CA 1
ATOM 801 C C . GLN A 1 96 ? -1.873 11.255 1.710 1.00 93.75 96 GLN A C 1
ATOM 803 O O . GLN A 1 96 ? -2.238 11.888 2.701 1.00 93.75 96 GLN A O 1
ATOM 808 N N . ALA A 1 97 ? -1.161 10.128 1.797 1.00 92.44 97 ALA A N 1
ATOM 809 C CA . ALA A 1 97 ? -0.788 9.519 3.076 1.00 92.44 97 ALA A CA 1
ATOM 810 C C . ALA A 1 97 ? 0.049 10.472 3.958 1.00 92.44 97 ALA A C 1
ATOM 812 O O . ALA A 1 97 ? -0.176 10.592 5.164 1.00 92.44 97 ALA A O 1
ATOM 813 N N . LEU A 1 98 ? 0.979 11.220 3.355 1.00 92.75 98 LEU A N 1
ATOM 814 C CA . LEU A 1 98 ? 1.781 12.234 4.048 1.00 92.75 98 LEU A CA 1
ATOM 815 C C . LEU A 1 98 ? 0.968 13.480 4.430 1.00 92.75 98 LEU A C 1
ATOM 817 O O . LEU A 1 98 ? 1.215 14.069 5.483 1.00 92.75 98 LEU A O 1
ATOM 821 N N . LYS A 1 99 ? -0.019 13.883 3.620 1.00 89.00 99 LYS A N 1
ATOM 822 C CA . LYS A 1 99 ? -0.911 15.006 3.952 1.00 89.00 99 LYS A CA 1
ATOM 823 C C . LYS A 1 99 ? -1.757 14.704 5.192 1.00 89.00 99 LYS A C 1
ATOM 825 O O . LYS A 1 99 ? -1.920 15.591 6.026 1.00 89.00 99 LYS A O 1
ATOM 830 N N . LEU A 1 100 ? -2.244 13.469 5.345 1.00 75.19 100 LEU A N 1
ATOM 831 C CA . LEU A 1 100 ? -2.979 13.048 6.545 1.00 75.19 100 LEU A CA 1
ATOM 832 C C . LEU A 1 100 ? -2.128 13.179 7.815 1.00 75.19 100 LEU A C 1
ATOM 834 O O . LEU A 1 100 ? -2.617 13.698 8.814 1.00 75.19 100 LEU A O 1
ATOM 838 N N . ASN A 1 101 ? -0.837 12.833 7.748 1.00 76.44 101 ASN A N 1
ATOM 839 C CA . ASN A 1 101 ? 0.103 13.028 8.858 1.00 76.44 101 ASN A CA 1
ATOM 840 C C . ASN A 1 101 ? 0.238 14.504 9.275 1.00 76.44 101 ASN A C 1
ATOM 842 O O . ASN A 1 101 ? 0.292 14.827 10.464 1.00 76.44 101 ASN A O 1
ATOM 846 N N . PHE A 1 102 ? 0.276 15.418 8.301 1.00 70.25 102 PHE A N 1
ATOM 847 C CA . PHE A 1 102 ? 0.333 16.850 8.588 1.00 70.25 102 PHE A CA 1
ATOM 848 C C . PHE A 1 102 ? -0.951 17.343 9.273 1.00 70.25 102 PHE A C 1
ATOM 850 O O . PHE A 1 102 ? -0.874 18.021 10.298 1.00 70.25 102 PHE A O 1
ATOM 857 N N . LEU A 1 103 ? -2.128 16.951 8.770 1.00 69.56 103 LEU A N 1
ATOM 858 C CA . LEU A 1 103 ? -3.417 17.318 9.371 1.00 69.56 103 LEU A CA 1
ATOM 859 C C . LEU A 1 103 ? -3.566 16.782 10.805 1.00 69.56 103 LEU A C 1
ATOM 861 O O . LEU A 1 103 ? -3.920 17.553 11.696 1.00 69.56 103 LEU A O 1
ATOM 865 N N . SER A 1 104 ? -3.210 15.517 11.060 1.00 65.44 104 SER A N 1
ATOM 866 C CA . SER A 1 104 ? -3.271 14.932 12.410 1.00 65.44 104 SER A CA 1
ATOM 867 C C . SER A 1 104 ? -2.337 15.630 13.407 1.00 65.44 104 SER A C 1
ATOM 869 O O . SER A 1 104 ? -2.630 15.718 14.598 1.00 65.44 104 SER A O 1
ATOM 871 N N . SER A 1 105 ? -1.204 16.164 12.937 1.00 68.38 105 SER A N 1
ATOM 872 C CA . SER A 1 105 ? -0.278 16.921 13.791 1.00 68.38 105 SER A CA 1
ATOM 873 C C . SER A 1 105 ? -0.782 18.322 14.166 1.00 68.38 105 SER A C 1
ATOM 875 O O . SER A 1 105 ? -0.378 18.851 15.201 1.00 68.38 105 SER A O 1
ATOM 877 N N . MET A 1 106 ? -1.680 18.917 13.368 1.00 70.56 106 MET A N 1
ATOM 878 C CA . MET A 1 106 ? -2.289 20.216 13.681 1.00 70.56 106 MET A CA 1
ATOM 879 C C . MET A 1 106 ? -3.416 20.085 14.709 1.00 70.56 106 MET A C 1
ATOM 881 O O . MET A 1 106 ? -3.520 20.930 15.593 1.00 70.56 106 MET A O 1
ATOM 885 N N . THR A 1 107 ? -4.207 19.009 14.651 1.00 67.00 107 THR A N 1
ATOM 886 C CA . THR A 1 107 ? -5.290 18.752 15.617 1.00 67.00 107 THR A CA 1
ATOM 887 C C . THR A 1 107 ? -4.769 18.362 17.003 1.00 67.00 107 THR A C 1
ATOM 889 O O . THR A 1 107 ? -5.382 18.703 18.008 1.00 67.00 107 THR A O 1
ATOM 892 N N . ASN A 1 108 ? -3.608 17.702 17.084 1.00 58.75 108 ASN A N 1
ATOM 893 C CA . ASN A 1 108 ? -2.993 17.318 18.362 1.00 58.75 108 ASN A CA 1
ATOM 894 C C . ASN A 1 108 ? -2.267 18.469 19.083 1.00 58.75 108 ASN A C 1
ATOM 896 O O . ASN A 1 108 ? -1.886 18.310 20.238 1.00 58.75 108 ASN A O 1
ATOM 900 N N . LYS A 1 109 ? -2.065 19.621 18.428 1.00 49.81 109 LYS A N 1
ATOM 901 C CA . LYS A 1 109 ? -1.398 20.798 19.015 1.00 49.81 109 LYS A CA 1
ATOM 902 C C . LYS A 1 109 ? -2.347 21.773 19.723 1.00 49.81 109 LYS A C 1
ATOM 904 O O . LYS A 1 109 ? -1.880 22.782 20.239 1.00 49.81 109 LYS A O 1
ATOM 909 N N . THR A 1 110 ? -3.654 21.510 19.730 1.00 43.66 110 THR A N 1
ATOM 910 C CA . THR A 1 110 ? -4.680 22.429 20.263 1.00 43.66 110 THR A CA 1
ATOM 911 C C . THR A 1 110 ? -5.278 21.992 21.606 1.00 43.66 110 THR A C 1
ATOM 913 O O . THR A 1 110 ? -6.364 22.450 21.956 1.00 43.66 110 THR A O 1
ATOM 916 N N . ARG A 1 111 ? -4.605 21.117 22.363 1.00 39.62 111 ARG A N 1
ATOM 917 C CA . ARG A 1 111 ? -5.093 20.615 23.654 1.00 39.62 111 ARG A CA 1
ATOM 918 C C . ARG A 1 111 ? -4.077 20.803 24.768 1.00 39.62 111 ARG A C 1
ATOM 920 O O . ARG A 1 111 ? -2.873 20.631 24.481 1.00 39.62 111 ARG A O 1
#

Sequence (111 aa):
LENFLARPDIPEKIRQIEEEIRYHTLLWIAWSAYNSGHFTEMKAYLQESLNYTSDVGIRVILNWIENFKKFSLGKGEILDTYSITSSIEWKQAIRQALKLNFLSSMTNKTR

Foldseek 3Di:
DVVVLPDPPDDPVVLLVVLVVLLLVLLLQLLVCVVVVNLQSVLVSLLVSVVSDPDAAPVSVVVSVVSSCVNQVVVVHGDPPVSQVVDPSNVVSNVSRHVVVVVVVVVVVPD

Radius of gyration: 15.49 Å; chains: 1; bounding box: 38×39×39 Å